Protein AF-A0A0G3CDD4-F1 (afdb_monomer)

pLDDT: mean 71.94, std 22.4, range [26.08, 93.12]

Radius of gyration: 14.82 Å; Cα contacts (8 Å, |Δi|>4): 91; chains: 1; bounding box: 33×26×44 Å

Foldseek 3Di:
DPAAAEAEAEFALPPPDPNGHDCRQVVRVVVQVQCCDCVHNNHPYYYYHYNDDPVVSVVVVVVVVVVRPPDDDDDDDDDPPNVPPPPPDD

Nearest PDB structures (foldseek):
  8a53-assembly2_B  TM=8.004E-01  e=4.607E-02  Arabidopsis thaliana
  7qp1-assembly1_A  TM=7.953E-01  e=4.607E-02  Nakaseomyces glabratus

Solvent-accessible surface area (backbone atoms only — not comparable to full-atom values): 5783 Å² total; per-residue (Å²): 131,86,76,88,40,75,46,78,44,73,15,58,25,42,84,97,43,101,73,53,46,93,47,37,49,60,52,34,56,56,47,46,55,50,39,50,31,68,93,76,63,44,30,78,42,70,50,78,36,65,68,57,52,74,64,56,46,48,52,53,49,52,52,53,53,61,73,67,62,82,86,72,92,79,87,72,94,72,90,77,79,76,75,77,73,75,83,74,77,130

Structure (mmCIF, N/CA/C/O backbone):
data_AF-A0A0G3CDD4-F1
#
_entry.id   AF-A0A0G3CDD4-F1
#
loop_
_atom_site.group_PDB
_atom_site.id
_atom_site.type_symbol
_atom_site.label_atom_id
_atom_site.label_alt_id
_atom_site.label_comp_id
_atom_site.label_asym_id
_atom_site.label_entity_id
_atom_site.label_seq_id
_atom_site.pdbx_PDB_ins_code
_atom_site.Cartn_x
_atom_site.Cartn_y
_atom_site.Cartn_z
_atom_site.occupancy
_atom_site.B_iso_or_equiv
_atom_site.auth_seq_id
_atom_site.auth_comp_id
_atom_site.auth_asym_id
_atom_site.auth_atom_id
_atom_site.pdbx_PDB_model_num
ATOM 1 N N . MET A 1 1 ? -14.351 0.325 23.521 1.00 40.88 1 MET A N 1
ATOM 2 C CA . MET A 1 1 ? -14.295 0.921 22.171 1.00 40.88 1 MET A CA 1
ATOM 3 C C . MET A 1 1 ? -13.241 0.166 21.391 1.00 40.88 1 MET A C 1
ATOM 5 O O . MET A 1 1 ? -12.116 0.078 21.861 1.00 40.88 1 MET A O 1
ATOM 9 N N . THR A 1 2 ? -13.609 -0.465 20.282 1.00 58.59 2 THR A N 1
ATOM 10 C CA . THR A 1 2 ? -12.655 -1.105 19.370 1.00 58.59 2 THR A CA 1
ATOM 11 C C . THR A 1 2 ? -11.808 -0.001 18.738 1.00 58.59 2 THR A C 1
ATOM 13 O O . THR A 1 2 ? -12.367 0.944 18.189 1.00 58.59 2 THR A O 1
ATOM 16 N N . GLY A 1 3 ? -10.484 -0.062 18.899 1.00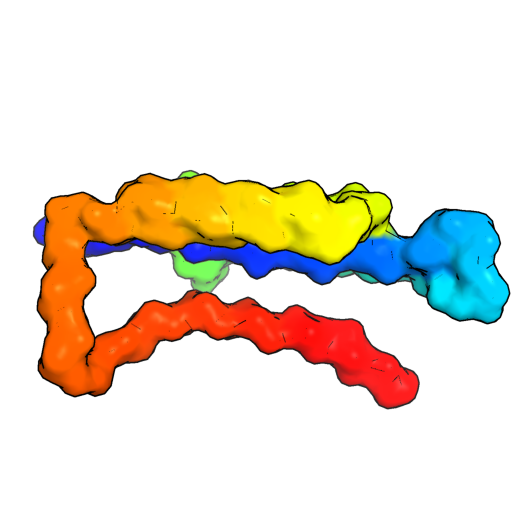 70.69 3 GLY A N 1
ATOM 17 C CA . GLY A 1 3 ? -9.572 0.937 18.336 1.00 70.69 3 GLY A CA 1
ATOM 18 C C . GLY A 1 3 ? -9.688 1.021 16.812 1.00 70.69 3 GLY A C 1
ATOM 19 O O . GLY A 1 3 ? -10.009 0.025 16.161 1.00 70.69 3 GLY A O 1
ATOM 20 N N . LYS A 1 4 ? -9.425 2.211 16.259 1.00 81.88 4 LYS A N 1
ATOM 21 C CA . LYS A 1 4 ? -9.440 2.470 14.813 1.00 81.88 4 LYS A CA 1
ATOM 22 C C . LYS A 1 4 ? -8.383 1.610 14.111 1.00 81.88 4 LYS A C 1
ATOM 24 O O . LYS A 1 4 ? -7.210 1.649 14.483 1.00 81.88 4 LYS A O 1
ATOM 29 N N . ARG A 1 5 ? -8.783 0.854 13.088 1.00 83.88 5 ARG A N 1
ATOM 30 C CA . ARG A 1 5 ? -7.898 0.015 12.269 1.00 83.88 5 ARG A CA 1
ATOM 31 C C . ARG A 1 5 ? -7.432 0.798 11.051 1.00 83.88 5 ARG A C 1
ATOM 33 O O . ARG A 1 5 ? -8.233 1.110 10.174 1.00 83.88 5 ARG A O 1
ATOM 40 N N . VAL A 1 6 ? -6.137 1.090 10.992 1.00 87.12 6 VAL A N 1
ATOM 41 C CA . VAL A 1 6 ? -5.516 1.809 9.872 1.00 87.12 6 VAL A CA 1
ATOM 42 C C . VAL A 1 6 ? -4.541 0.888 9.143 1.00 87.12 6 VAL A C 1
ATOM 44 O O . VAL A 1 6 ? -3.725 0.225 9.783 1.00 87.12 6 VAL A O 1
ATOM 47 N N . GLY A 1 7 ? -4.651 0.820 7.818 1.00 85.38 7 GLY A N 1
ATOM 48 C CA . GLY A 1 7 ? -3.793 0.034 6.935 1.00 85.38 7 GLY A CA 1
ATOM 49 C C . GLY A 1 7 ? -2.870 0.922 6.105 1.00 85.38 7 GLY A C 1
ATOM 50 O O . GLY A 1 7 ? -3.171 2.090 5.857 1.00 85.38 7 GLY A O 1
ATOM 51 N N . PHE A 1 8 ? -1.749 0.362 5.657 1.00 86.56 8 PHE A N 1
ATOM 52 C CA . PHE A 1 8 ? -0.835 1.030 4.734 1.00 86.56 8 PHE A CA 1
ATOM 53 C C . PHE A 1 8 ? -0.353 0.051 3.666 1.00 86.56 8 PHE A C 1
ATOM 55 O O . PHE A 1 8 ? 0.099 -1.045 3.999 1.00 86.56 8 PHE A O 1
ATOM 62 N N . VAL A 1 9 ? -0.438 0.439 2.396 1.00 88.12 9 VAL A N 1
ATOM 63 C CA . VAL A 1 9 ? -0.033 -0.389 1.249 1.00 88.12 9 VAL A CA 1
ATOM 64 C C . VAL A 1 9 ? 0.960 0.360 0.362 1.00 88.12 9 VAL A C 1
ATOM 66 O O . VAL A 1 9 ? 0.824 1.557 0.126 1.00 88.12 9 VAL A O 1
ATOM 69 N N . ILE A 1 10 ? 1.988 -0.341 -0.124 1.00 85.62 10 ILE A N 1
ATOM 70 C CA . ILE A 1 10 ? 3.077 0.255 -0.913 1.00 85.62 10 ILE A CA 1
ATOM 71 C C . ILE A 1 10 ? 3.252 -0.521 -2.210 1.00 85.62 10 ILE A C 1
ATOM 73 O O . ILE A 1 10 ? 3.338 -1.749 -2.194 1.00 85.62 10 ILE A O 1
ATOM 77 N N . GLY A 1 11 ? 3.341 0.205 -3.320 1.00 87.81 11 GLY A N 1
ATOM 78 C CA . GLY A 1 11 ? 3.458 -0.353 -4.660 1.00 87.81 11 GLY A CA 1
ATOM 79 C C . GLY A 1 11 ? 4.374 0.530 -5.475 1.00 87.81 11 GLY A C 1
ATOM 80 O O . GLY A 1 11 ? 4.132 1.720 -5.617 1.00 87.81 11 GLY A O 1
ATOM 81 N N . ASN A 1 12 ? 5.454 -0.040 -5.988 1.00 85.31 12 ASN A N 1
ATOM 82 C CA . ASN A 1 12 ? 6.406 0.710 -6.788 1.00 85.31 12 ASN A CA 1
ATOM 83 C C . ASN A 1 12 ? 6.657 -0.068 -8.074 1.00 85.31 12 ASN A C 1
ATOM 85 O O . ASN A 1 12 ? 7.207 -1.169 -8.048 1.00 85.31 12 ASN A O 1
ATOM 89 N N . ASN A 1 13 ? 6.193 0.489 -9.183 1.00 87.81 13 ASN A N 1
ATOM 90 C CA . ASN A 1 13 ? 6.487 0.019 -10.520 1.00 87.81 13 ASN A CA 1
ATOM 91 C C . ASN A 1 13 ? 7.899 0.420 -10.960 1.00 87.81 13 ASN A C 1
ATOM 93 O O . ASN A 1 13 ? 8.394 -0.139 -11.926 1.00 87.81 13 ASN A O 1
ATOM 97 N N . TYR A 1 14 ? 8.586 1.312 -10.248 1.00 83.00 14 TYR A N 1
ATOM 98 C CA . TYR A 1 14 ? 9.907 1.829 -10.606 1.00 83.00 14 TYR A CA 1
ATOM 99 C C . TYR A 1 14 ? 9.934 2.385 -12.040 1.00 83.00 14 TYR A C 1
ATOM 101 O O . TYR A 1 14 ? 10.720 1.904 -12.864 1.00 83.00 14 TYR A O 1
ATOM 109 N N . PRO A 1 15 ? 9.084 3.377 -12.361 1.00 79.81 15 PRO A N 1
ATOM 110 C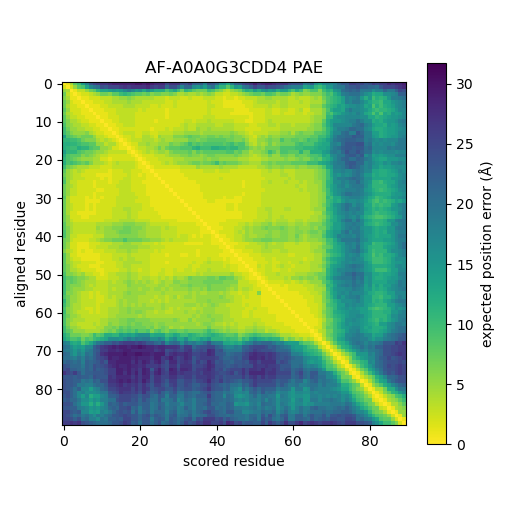 CA . PRO A 1 15 ? 9.007 3.926 -13.709 1.00 79.81 15 PRO A CA 1
ATOM 111 C C . PRO A 1 15 ? 10.376 4.449 -14.154 1.00 79.81 15 PRO A C 1
ATOM 113 O O . PRO A 1 15 ? 11.076 5.116 -13.387 1.00 79.81 15 PRO A O 1
ATOM 116 N N . ASN A 1 16 ? 10.759 4.167 -15.403 1.00 84.25 16 ASN A N 1
ATOM 117 C CA . ASN A 1 16 ? 12.061 4.540 -15.979 1.00 84.25 16 ASN A CA 1
ATOM 118 C C . ASN A 1 16 ? 13.273 3.818 -15.359 1.00 84.25 16 ASN A C 1
ATOM 120 O O . ASN A 1 16 ? 14.418 4.228 -15.563 1.00 84.25 16 ASN A O 1
ATOM 124 N N . SER A 1 17 ? 13.046 2.738 -14.610 1.00 85.06 17 SER A N 1
ATOM 125 C CA . SER A 1 17 ? 14.103 1.843 -14.145 1.00 85.06 17 SER A CA 1
ATOM 126 C C . SER A 1 17 ? 14.331 0.711 -15.140 1.00 85.06 17 SER A C 1
ATOM 128 O O . SER A 1 17 ? 13.412 0.221 -15.788 1.00 85.06 17 SER A O 1
ATOM 130 N N . ASN A 1 18 ? 15.551 0.177 -15.182 1.00 85.38 18 ASN A N 1
ATOM 131 C CA . ASN A 1 18 ? 15.821 -1.085 -15.879 1.00 85.38 18 ASN A CA 1
ATOM 132 C C . ASN A 1 18 ? 15.166 -2.307 -15.199 1.00 85.38 18 ASN A C 1
ATOM 134 O O . ASN A 1 18 ? 15.289 -3.425 -15.698 1.00 85.38 18 ASN A O 1
ATOM 138 N N . LYS A 1 19 ? 14.498 -2.099 -14.058 1.00 86.62 19 LYS A N 1
ATOM 139 C CA . LYS A 1 19 ? 13.742 -3.099 -13.293 1.00 86.62 19 LYS A CA 1
ATOM 140 C C . LYS A 1 19 ? 12.271 -2.708 -13.124 1.00 86.62 19 LYS A C 1
ATOM 142 O O . LYS A 1 19 ? 11.685 -2.996 -12.084 1.00 86.62 19 LYS A O 1
ATOM 147 N N . GLU A 1 20 ? 11.703 -2.018 -14.108 1.00 85.88 20 GLU A N 1
ATOM 148 C CA . GLU A 1 20 ? 10.303 -1.599 -14.068 1.00 85.88 20 GLU A CA 1
ATOM 149 C C . GLU A 1 20 ? 9.362 -2.808 -13.889 1.00 85.88 20 GLU A C 1
ATOM 151 O O . GLU A 1 20 ? 9.438 -3.805 -14.615 1.00 85.88 20 GLU A O 1
ATOM 156 N N . LEU A 1 21 ? 8.482 -2.727 -12.894 1.00 83.75 21 LEU A N 1
ATOM 157 C CA . LEU A 1 21 ? 7.422 -3.691 -12.623 1.00 83.75 21 LEU A CA 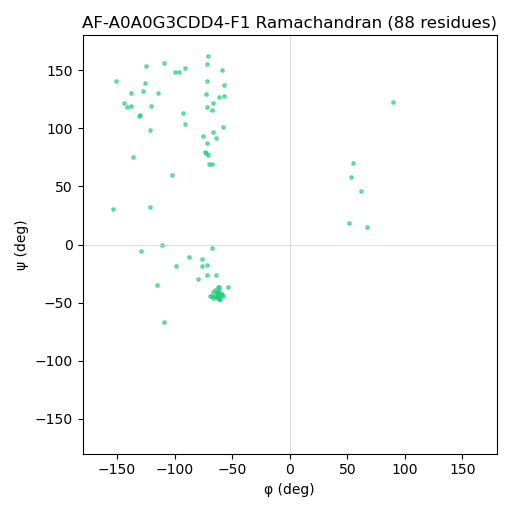1
ATOM 158 C C . LEU A 1 21 ? 6.118 -3.197 -13.256 1.00 83.75 21 LEU A C 1
ATOM 160 O O . LEU A 1 21 ? 5.870 -2.002 -13.357 1.00 83.75 21 LEU A O 1
ATOM 164 N N . ARG A 1 22 ? 5.261 -4.129 -13.682 1.00 85.81 22 ARG A N 1
ATOM 165 C CA . ARG A 1 22 ? 4.031 -3.797 -14.430 1.00 85.81 22 ARG A CA 1
ATOM 166 C C . ARG A 1 22 ? 2.763 -3.759 -13.582 1.00 85.81 22 ARG A C 1
ATOM 168 O O . ARG A 1 22 ? 1.760 -3.210 -14.023 1.00 85.81 22 ARG A O 1
ATOM 175 N N . PHE A 1 23 ? 2.788 -4.373 -12.400 1.00 87.50 23 PHE A N 1
ATOM 176 C CA . PHE A 1 23 ? 1.568 -4.694 -11.653 1.00 87.50 23 PHE A CA 1
ATOM 177 C C . PHE A 1 23 ? 1.586 -4.240 -10.194 1.00 87.50 23 PHE A C 1
ATOM 179 O O . PHE A 1 23 ? 0.550 -4.319 -9.550 1.00 87.50 23 PHE A O 1
ATOM 186 N N . ALA A 1 24 ? 2.700 -3.715 -9.671 1.00 85.44 24 ALA A N 1
ATOM 187 C CA . ALA A 1 24 ? 2.795 -3.368 -8.251 1.00 85.44 24 ALA A CA 1
ATOM 188 C C . ALA A 1 24 ? 1.779 -2.282 -7.856 1.00 85.44 24 ALA A C 1
ATOM 190 O O . ALA A 1 24 ? 1.190 -2.345 -6.781 1.00 85.44 24 ALA A O 1
ATOM 191 N N . VAL A 1 25 ? 1.524 -1.322 -8.747 1.00 86.56 25 VAL A N 1
ATOM 192 C CA . VAL A 1 25 ? 0.493 -0.292 -8.539 1.00 86.56 25 VAL A CA 1
ATOM 193 C C . VAL A 1 25 ? -0.919 -0.876 -8.590 1.00 86.56 25 VAL A C 1
ATOM 195 O O . VAL A 1 25 ? -1.735 -0.580 -7.723 1.00 86.56 25 VAL A O 1
ATOM 198 N N . ALA A 1 26 ? -1.205 -1.741 -9.566 1.00 88.50 26 ALA A N 1
ATOM 199 C CA . ALA A 1 26 ? -2.513 -2.385 -9.682 1.00 88.50 26 ALA A CA 1
ATOM 200 C C . ALA A 1 26 ? -2.812 -3.286 -8.469 1.00 88.50 26 ALA A C 1
ATOM 202 O O . ALA A 1 26 ? -3.912 -3.235 -7.921 1.00 88.50 26 ALA A O 1
ATOM 203 N N . ASP A 1 27 ? -1.812 -4.042 -8.010 1.00 88.56 27 ASP A N 1
ATOM 204 C CA . ASP A 1 27 ? -1.901 -4.902 -6.830 1.00 88.56 27 ASP A CA 1
ATOM 205 C C . ASP A 1 27 ? -2.194 -4.084 -5.564 1.00 88.56 27 ASP A C 1
ATOM 207 O O . ASP A 1 27 ? -3.005 -4.497 -4.737 1.00 88.56 27 ASP A O 1
ATOM 211 N N . VAL A 1 28 ? -1.588 -2.900 -5.421 1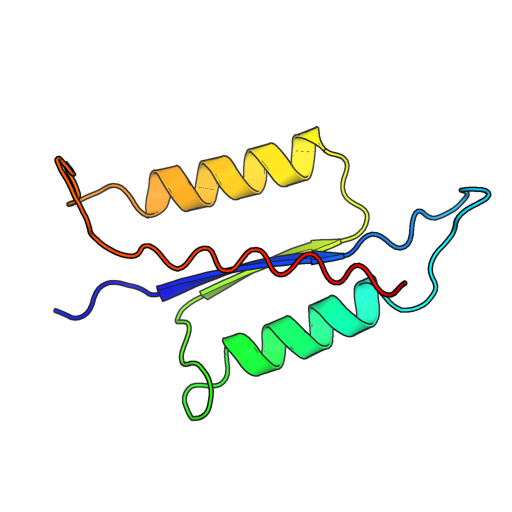.00 89.69 28 VAL A N 1
ATOM 212 C CA . VAL A 1 28 ? -1.862 -1.994 -4.295 1.00 89.69 28 VAL A CA 1
ATOM 213 C C . VAL A 1 28 ? -3.284 -1.469 -4.304 1.00 89.69 28 VAL A C 1
ATOM 215 O O . VAL A 1 28 ? -3.927 -1.466 -3.254 1.00 89.69 28 VAL A O 1
ATOM 218 N N . LEU A 1 29 ? -3.786 -1.046 -5.463 1.00 91.12 29 LEU A N 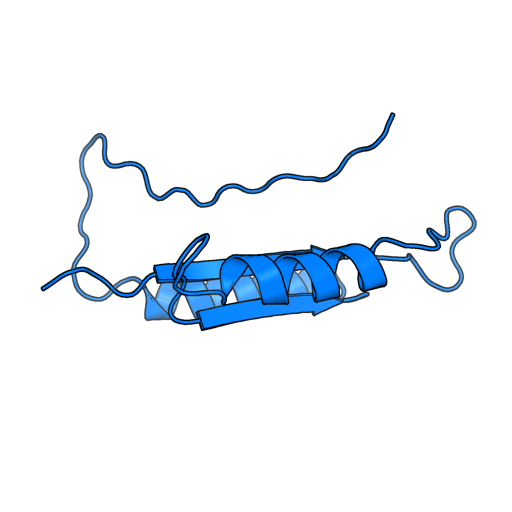1
ATOM 219 C CA . LEU A 1 29 ? -5.152 -0.542 -5.577 1.00 91.12 29 LEU A CA 1
ATOM 220 C C . LEU A 1 29 ? -6.166 -1.641 -5.237 1.00 91.12 29 LEU A C 1
ATOM 222 O O . LEU A 1 29 ? -7.053 -1.421 -4.415 1.00 91.12 29 LEU A O 1
ATOM 226 N N . ALA A 1 30 ? -5.970 -2.851 -5.769 1.00 91.94 30 ALA A N 1
ATOM 227 C CA . ALA A 1 30 ? -6.810 -3.999 -5.439 1.00 91.94 30 ALA A CA 1
ATOM 228 C C . ALA A 1 30 ? -6.723 -4.369 -3.947 1.00 91.94 30 ALA A C 1
ATOM 230 O O . ALA A 1 30 ? -7.737 -4.634 -3.302 1.00 91.94 30 ALA A O 1
ATOM 231 N N . MET A 1 31 ? -5.522 -4.350 -3.361 1.00 89.38 31 MET A N 1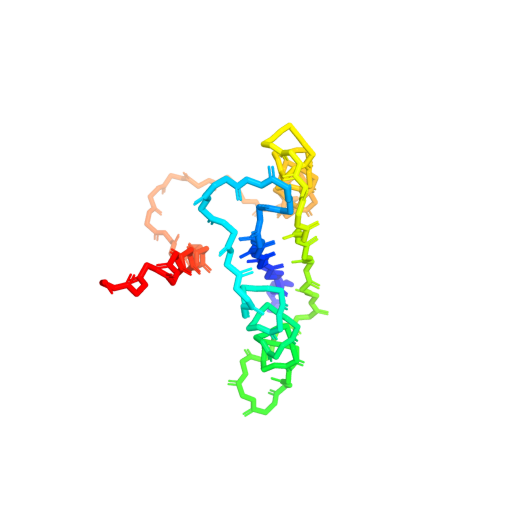
ATOM 232 C CA . MET A 1 31 ? -5.340 -4.648 -1.940 1.00 89.38 31 MET A CA 1
ATOM 233 C C . MET A 1 31 ? -6.017 -3.604 -1.049 1.00 89.38 31 MET A C 1
ATOM 235 O O . MET A 1 31 ? -6.632 -3.962 -0.047 1.00 89.38 31 MET A O 1
ATOM 239 N N . LYS A 1 32 ? -5.950 -2.321 -1.417 1.00 91.25 32 LYS A N 1
ATOM 240 C CA . LYS A 1 32 ? -6.636 -1.247 -0.694 1.00 91.25 32 LYS A CA 1
ATOM 241 C C . LYS A 1 32 ? -8.144 -1.494 -0.629 1.00 91.25 32 LYS A C 1
ATOM 243 O O . LYS A 1 32 ? -8.724 -1.365 0.448 1.00 91.25 32 LYS A O 1
ATOM 248 N N . GLU A 1 33 ? -8.762 -1.901 -1.736 1.00 93.12 33 GLU A N 1
ATOM 249 C CA . GLU A 1 33 ? -10.190 -2.244 -1.773 1.00 93.12 33 GLU A CA 1
ATOM 250 C C . GLU A 1 33 ? -10.528 -3.422 -0.850 1.00 93.12 33 GLU A C 1
ATOM 252 O O . GLU A 1 33 ? -11.494 -3.356 -0.089 1.00 93.12 33 GLU A O 1
ATOM 257 N N . VAL A 1 34 ? -9.707 -4.478 -0.864 1.00 91.56 34 VAL A N 1
ATOM 258 C CA . VAL A 1 34 ? -9.885 -5.649 0.011 1.00 91.56 34 VAL A CA 1
ATOM 259 C C . VAL A 1 34 ? -9.763 -5.267 1.487 1.00 91.56 34 VAL A C 1
ATOM 261 O O . VAL A 1 34 ? -10.580 -5.695 2.303 1.00 91.56 34 VAL A O 1
ATOM 264 N N . LEU A 1 35 ? -8.776 -4.440 1.839 1.00 87.12 35 LEU A N 1
ATOM 265 C CA . LEU A 1 35 ? -8.544 -4.013 3.219 1.00 87.12 35 LEU A CA 1
ATOM 266 C C . LEU A 1 35 ? -9.684 -3.126 3.748 1.00 87.12 35 LEU A C 1
ATOM 268 O O . LEU A 1 35 ? -10.126 -3.310 4.884 1.00 87.12 35 LEU A O 1
ATOM 272 N N . LEU A 1 36 ? -10.196 -2.207 2.924 1.00 90.81 36 LEU A N 1
ATOM 273 C CA . LEU A 1 36 ? -11.327 -1.337 3.272 1.00 90.81 36 LEU A CA 1
ATOM 274 C C . LEU A 1 36 ? -12.669 -2.077 3.331 1.00 90.81 36 LEU A C 1
ATOM 276 O O . LEU A 1 36 ? -13.633 -1.573 3.912 1.00 90.81 36 LEU A O 1
ATOM 280 N N . ASN A 1 37 ? -12.761 -3.268 2.740 1.00 92.12 37 ASN A N 1
ATOM 281 C CA . ASN A 1 37 ? -13.987 -4.045 2.765 1.00 92.12 37 ASN A CA 1
ATOM 282 C C . ASN A 1 37 ? -14.296 -4.528 4.194 1.00 92.12 37 ASN A C 1
ATOM 284 O O . ASN A 1 37 ? -13.562 -5.337 4.770 1.00 92.12 37 ASN A O 1
ATOM 288 N N . LYS A 1 38 ? -15.416 -4.046 4.747 1.00 89.88 38 LYS A N 1
ATOM 289 C CA . LYS A 1 38 ? -15.884 -4.346 6.110 1.00 89.88 38 LYS A CA 1
ATOM 290 C C . LYS A 1 38 ? -16.245 -5.806 6.345 1.00 89.88 38 LYS A C 1
ATOM 292 O O . LYS A 1 38 ? -16.114 -6.270 7.474 1.00 89.88 38 LYS A O 1
ATOM 297 N N . ASP A 1 39 ? -16.627 -6.516 5.294 1.00 92.69 39 ASP A N 1
ATOM 298 C CA . ASP A 1 39 ? -17.006 -7.924 5.358 1.00 92.69 39 ASP A CA 1
ATOM 299 C C . ASP A 1 39 ? -15.795 -8.863 5.205 1.00 92.69 39 ASP A C 1
ATOM 301 O O . ASP A 1 39 ? -15.914 -10.059 5.462 1.00 92.69 39 ASP A O 1
ATOM 305 N N . ILE A 1 40 ? -14.623 -8.336 4.813 1.00 88.81 40 ILE A N 1
ATOM 306 C CA . ILE A 1 40 ? -13.385 -9.113 4.632 1.00 88.81 40 ILE A CA 1
ATOM 307 C C . ILE A 1 40 ? -12.360 -8.788 5.725 1.00 88.81 40 ILE A C 1
ATOM 309 O O . ILE A 1 40 ? -12.023 -9.648 6.538 1.00 88.81 40 ILE A O 1
ATOM 313 N N . CYS A 1 41 ? -11.842 -7.556 5.746 1.00 85.50 41 CYS A N 1
ATOM 314 C CA . CYS A 1 41 ? -10.774 -7.137 6.664 1.00 85.50 41 CYS A CA 1
ATOM 315 C C . CYS A 1 41 ? -11.236 -6.062 7.660 1.00 85.50 41 CYS A C 1
ATOM 317 O O . CYS A 1 41 ? -10.801 -6.057 8.816 1.00 85.50 41 CYS A O 1
ATOM 319 N N . GLY A 1 42 ? -12.120 -5.163 7.221 1.00 86.69 42 GLY A N 1
ATOM 320 C CA . GLY A 1 42 ? -12.717 -4.115 8.044 1.00 86.69 42 GLY A CA 1
ATOM 321 C C . GLY A 1 42 ? -11.720 -3.123 8.615 1.00 86.69 42 GLY A C 1
ATOM 322 O O . GLY A 1 42 ? -11.790 -2.806 9.803 1.00 86.69 42 GLY A O 1
ATOM 323 N N . PHE A 1 43 ? -10.794 -2.640 7.785 1.00 86.69 43 PHE A N 1
ATOM 324 C CA . PHE A 1 43 ? -10.036 -1.435 8.110 1.00 86.69 43 PHE A CA 1
ATOM 325 C C . PHE A 1 43 ? -10.934 -0.202 7.987 1.00 86.69 43 PHE A C 1
ATOM 327 O O . PHE A 1 43 ? -11.753 -0.100 7.074 1.00 86.69 43 PHE A O 1
ATOM 334 N N . ASP A 1 44 ? -10.768 0.742 8.909 1.00 87.00 44 ASP A N 1
ATOM 335 C CA . ASP A 1 44 ? -11.490 2.015 8.894 1.00 87.00 44 ASP A CA 1
ATOM 336 C C . ASP A 1 44 ? -10.866 2.999 7.896 1.00 87.00 44 ASP A C 1
ATOM 338 O O . ASP A 1 44 ? -11.549 3.862 7.349 1.00 87.00 44 ASP A O 1
ATOM 342 N N . GLU A 1 45 ? -9.557 2.878 7.675 1.00 89.06 45 GLU A N 1
ATOM 343 C CA . GLU A 1 45 ? -8.776 3.726 6.780 1.00 89.06 45 GLU A CA 1
ATOM 344 C C . GLU A 1 45 ? -7.600 2.927 6.218 1.00 89.06 45 GLU A C 1
ATOM 346 O O . GLU A 1 45 ? -6.975 2.143 6.932 1.00 89.06 45 GLU A O 1
ATOM 351 N N . VAL A 1 46 ? -7.290 3.122 4.939 1.00 87.75 46 VAL A N 1
ATOM 352 C CA . VAL A 1 46 ? -6.131 2.513 4.284 1.00 87.75 46 VAL A CA 1
ATOM 353 C C . VAL A 1 46 ? -5.483 3.570 3.407 1.00 87.75 46 VAL A C 1
ATOM 355 O O . VAL A 1 46 ? -6.116 4.089 2.488 1.00 87.75 46 VAL A O 1
ATOM 358 N N . GLU A 1 47 ? -4.230 3.870 3.715 1.00 89.12 47 GLU A N 1
ATOM 359 C CA . GLU A 1 47 ? -3.389 4.818 2.991 1.00 89.12 47 GLU A CA 1
ATOM 360 C C . GLU A 1 47 ? -2.448 4.065 2.041 1.00 89.12 47 GLU A C 1
ATOM 362 O O . GLU A 1 47 ? -2.002 2.951 2.332 1.00 89.12 47 GLU A O 1
ATOM 367 N N . GLU A 1 48 ? -2.117 4.677 0.910 1.00 87.94 48 GLU A N 1
ATOM 368 C CA . GLU A 1 48 ? -1.257 4.088 -0.110 1.00 87.94 48 GLU A CA 1
ATOM 369 C C . GLU A 1 48 ? -0.043 4.952 -0.464 1.00 87.94 48 GLU A C 1
ATOM 371 O O . GLU A 1 48 ? -0.020 6.188 -0.368 1.00 87.94 48 GLU A O 1
ATOM 3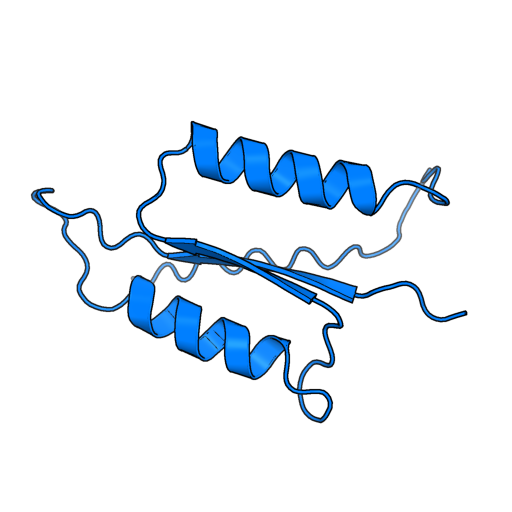76 N N . SER A 1 49 ? 0.996 4.265 -0.921 1.00 86.75 49 SER A N 1
ATOM 377 C CA . SER A 1 49 ? 2.212 4.860 -1.452 1.00 86.75 49 SER A CA 1
ATOM 378 C C . SER A 1 49 ? 2.544 4.201 -2.784 1.00 86.75 49 SER A C 1
ATOM 380 O O . SER A 1 49 ? 2.849 3.009 -2.837 1.00 86.75 49 SER A O 1
ATOM 382 N N . ILE A 1 50 ? 2.406 4.973 -3.862 1.00 87.62 50 ILE A N 1
ATOM 383 C CA . ILE A 1 50 ? 2.509 4.509 -5.248 1.00 87.62 50 ILE A CA 1
ATOM 384 C C . ILE A 1 50 ? 3.639 5.268 -5.925 1.00 87.62 50 ILE A C 1
ATOM 386 O O . ILE A 1 50 ? 3.571 6.489 -6.000 1.00 87.62 50 ILE A O 1
ATOM 390 N N . ASP A 1 51 ? 4.665 4.550 -6.386 1.00 84.19 51 ASP A N 1
ATOM 391 C CA . ASP A 1 51 ? 5.850 5.115 -7.062 1.00 84.19 51 ASP A CA 1
ATOM 392 C C . ASP A 1 51 ? 6.537 6.270 -6.301 1.00 84.19 51 ASP A C 1
ATOM 394 O O . ASP A 1 51 ? 7.342 7.019 -6.850 1.00 84.19 51 ASP A O 1
ATOM 398 N N . ASP A 1 52 ? 6.249 6.379 -5.006 1.00 83.06 52 ASP A N 1
ATOM 399 C CA . ASP A 1 52 ? 6.804 7.377 -4.108 1.00 83.06 52 ASP A CA 1
ATOM 400 C C . ASP A 1 52 ? 8.280 7.083 -3.813 1.00 83.06 52 ASP A C 1
ATOM 402 O O . ASP A 1 52 ? 8.749 5.933 -3.829 1.00 83.06 52 ASP A O 1
ATOM 406 N N . THR A 1 53 ? 9.019 8.131 -3.451 1.00 81.06 53 THR A N 1
ATOM 407 C CA . THR A 1 53 ? 10.366 7.949 -2.916 1.00 81.06 53 THR A CA 1
ATOM 408 C C . THR A 1 53 ? 10.315 7.345 -1.513 1.00 81.06 53 THR A C 1
ATOM 410 O O . THR A 1 53 ? 9.312 7.417 -0.799 1.00 81.06 53 THR A O 1
ATOM 413 N N . PHE A 1 54 ? 11.444 6.790 -1.063 1.00 76.38 54 PHE A N 1
ATOM 414 C CA . PHE A 1 54 ? 11.579 6.307 0.314 1.00 76.38 54 PHE A CA 1
ATOM 415 C C . PHE A 1 54 ? 11.224 7.385 1.354 1.00 76.38 54 PHE A C 1
ATOM 417 O O . PHE A 1 54 ? 10.639 7.073 2.390 1.00 76.38 54 PHE A O 1
ATOM 424 N N . VAL A 1 55 ? 11.570 8.649 1.082 1.00 80.31 55 VAL A N 1
ATOM 425 C CA . VAL A 1 55 ? 11.308 9.768 1.996 1.00 80.31 55 VAL A CA 1
ATOM 426 C C . VAL A 1 55 ? 9.809 10.030 2.102 1.00 80.31 55 VAL A C 1
ATOM 428 O O . VAL A 1 55 ? 9.296 10.149 3.214 1.00 80.31 55 VAL A O 1
AT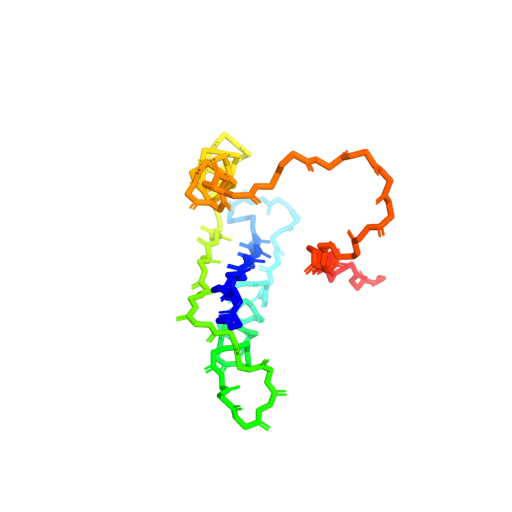OM 431 N N . ASP A 1 56 ? 9.097 10.038 0.978 1.00 81.25 56 ASP A N 1
ATOM 432 C CA . ASP A 1 56 ? 7.654 10.292 0.948 1.00 81.25 56 ASP A CA 1
ATOM 433 C C . ASP A 1 56 ? 6.877 9.168 1.642 1.00 81.25 56 ASP A C 1
ATOM 435 O O . ASP A 1 56 ? 6.037 9.425 2.510 1.00 81.25 56 ASP A O 1
ATOM 439 N N . ALA A 1 57 ? 7.224 7.911 1.343 1.00 78.31 57 ALA A N 1
ATOM 440 C CA . ALA A 1 57 ? 6.642 6.746 2.005 1.00 78.31 57 ALA A CA 1
ATOM 441 C C . ALA A 1 57 ? 6.888 6.783 3.523 1.00 78.31 57 ALA A C 1
ATOM 443 O O . ALA A 1 57 ? 5.976 6.540 4.316 1.00 78.31 57 ALA A O 1
ATOM 444 N N . ARG A 1 58 ? 8.103 7.155 3.947 1.00 79.06 58 ARG A N 1
ATOM 445 C CA . ARG A 1 58 ? 8.450 7.303 5.364 1.00 79.06 58 ARG A CA 1
ATOM 446 C C . ARG A 1 58 ? 7.624 8.397 6.044 1.00 79.06 58 ARG A C 1
ATOM 448 O O . ARG A 1 58 ? 7.113 8.158 7.135 1.00 79.06 58 ARG A O 1
ATOM 455 N N . ILE A 1 59 ? 7.462 9.564 5.418 1.00 83.31 59 ILE A N 1
ATOM 456 C CA . ILE A 1 59 ? 6.650 10.666 5.965 1.00 83.31 59 ILE A CA 1
ATOM 457 C C . ILE A 1 59 ? 5.194 10.219 6.157 1.00 83.31 59 ILE A C 1
ATOM 459 O O . ILE A 1 59 ? 4.598 10.498 7.202 1.00 83.31 59 ILE A O 1
ATOM 463 N N . LYS A 1 60 ? 4.629 9.484 5.189 1.00 83.00 60 LYS A N 1
ATOM 464 C CA . LYS A 1 60 ? 3.273 8.922 5.290 1.00 83.00 60 LYS A CA 1
ATOM 465 C C . LYS A 1 60 ? 3.150 7.934 6.455 1.00 83.00 60 LYS A C 1
ATOM 467 O O . LYS A 1 60 ? 2.238 8.073 7.269 1.00 83.00 60 LYS A O 1
ATOM 472 N N . ILE A 1 61 ? 4.098 7.005 6.598 1.00 82.00 61 ILE A N 1
ATOM 473 C CA . ILE A 1 61 ? 4.127 6.048 7.719 1.00 82.00 61 ILE A CA 1
ATOM 474 C C . ILE A 1 61 ? 4.227 6.779 9.064 1.00 82.00 61 ILE A C 1
ATOM 476 O O . ILE A 1 61 ? 3.465 6.488 9.984 1.00 82.00 61 ILE A O 1
ATOM 480 N N . GLU A 1 62 ? 5.126 7.757 9.189 1.00 82.44 62 GLU A N 1
ATOM 481 C CA . GLU A 1 62 ? 5.285 8.532 10.425 1.00 82.44 62 GLU A CA 1
ATOM 482 C C . GLU A 1 62 ? 4.005 9.298 10.794 1.00 82.44 62 GLU A C 1
ATOM 484 O O . GLU A 1 62 ? 3.662 9.384 11.974 1.00 82.44 62 GLU A O 1
ATOM 489 N N . LYS A 1 63 ? 3.266 9.823 9.807 1.00 84.00 63 LYS A N 1
ATOM 490 C CA . LYS A 1 63 ? 1.967 10.476 10.025 1.00 84.00 63 LYS A CA 1
ATOM 491 C C . LYS A 1 63 ? 0.926 9.494 10.570 1.00 84.00 63 LYS A C 1
ATOM 493 O O . LYS A 1 63 ? 0.240 9.823 11.536 1.00 84.00 63 LYS A O 1
ATOM 498 N N . ILE A 1 64 ? 0.842 8.292 9.997 1.00 80.69 64 ILE A N 1
ATOM 499 C CA . ILE A 1 64 ? -0.072 7.236 10.459 1.00 80.69 64 ILE A CA 1
ATOM 500 C C . ILE A 1 64 ? 0.266 6.835 11.899 1.00 80.69 64 ILE A C 1
ATOM 502 O O . ILE A 1 64 ? -0.618 6.803 12.753 1.00 80.69 64 ILE A O 1
ATOM 506 N N . LEU A 1 65 ? 1.549 6.609 12.194 1.00 76.56 65 LEU A N 1
ATOM 507 C CA . LEU A 1 65 ? 2.010 6.234 13.532 1.00 76.56 65 LEU A CA 1
ATOM 508 C C . LEU A 1 65 ? 1.749 7.331 14.571 1.00 76.56 65 LEU A C 1
ATOM 510 O O . LEU A 1 65 ? 1.318 7.020 15.677 1.00 76.56 65 LEU A O 1
ATOM 514 N N . LYS A 1 66 ? 1.958 8.610 14.231 1.00 77.44 66 LYS A N 1
ATOM 515 C CA . LYS A 1 66 ? 1.632 9.738 15.123 1.00 77.44 66 LYS A CA 1
ATOM 516 C C . LYS A 1 66 ? 0.137 9.812 15.427 1.00 77.44 66 LYS A C 1
ATOM 518 O O . LYS A 1 66 ? -0.232 10.031 16.575 1.00 77.44 66 LYS A O 1
ATOM 523 N N . ASN A 1 67 ? -0.709 9.592 14.423 1.00 68.19 67 ASN A N 1
ATOM 524 C CA . ASN A 1 67 ? -2.162 9.619 14.590 1.00 68.19 67 ASN A CA 1
ATOM 525 C C . ASN A 1 67 ? -2.700 8.401 15.359 1.00 68.19 67 ASN A C 1
ATOM 527 O O . ASN A 1 67 ? -3.748 8.497 15.990 1.00 68.19 67 ASN A O 1
ATOM 531 N N . ALA A 1 68 ? -1.992 7.270 15.322 1.00 64.19 68 ALA A N 1
ATOM 532 C CA . ALA A 1 68 ? -2.359 6.062 16.058 1.00 64.19 68 ALA A CA 1
ATOM 533 C C . ALA A 1 68 ? -2.041 6.145 17.565 1.00 64.19 68 ALA A C 1
ATOM 535 O O . ALA A 1 68 ? -2.590 5.373 18.349 1.00 64.19 68 ALA A O 1
ATOM 536 N N . ASN A 1 69 ? -1.166 7.065 17.985 1.00 54.59 69 ASN A N 1
ATOM 537 C CA . ASN A 1 69 ? -0.545 7.042 19.308 1.00 54.59 69 ASN A CA 1
ATOM 538 C C . ASN A 1 69 ? -1.171 8.039 20.299 1.00 54.59 69 ASN A C 1
ATOM 540 O O . ASN A 1 69 ? -0.487 8.923 20.815 1.00 54.59 69 ASN A O 1
ATOM 544 N N . LEU A 1 70 ? -2.472 7.891 20.574 1.00 48.53 70 LEU A N 1
ATOM 545 C CA . LEU A 1 70 ? -3.157 8.668 21.617 1.00 48.53 70 LEU A CA 1
ATOM 546 C C . LEU A 1 70 ? -3.604 7.857 22.842 1.00 48.53 70 LEU A C 1
ATOM 548 O O . LEU A 1 70 ? -4.091 8.478 23.769 1.00 48.53 70 LEU A O 1
ATOM 552 N N . ASP A 1 71 ? -3.369 6.537 22.914 1.00 39.25 71 ASP A N 1
ATOM 553 C CA . ASP A 1 71 ? -3.705 5.744 24.122 1.00 39.25 71 ASP A CA 1
ATOM 554 C C . ASP A 1 71 ? -2.852 4.463 24.330 1.00 39.25 71 ASP A C 1
ATOM 556 O O . ASP A 1 71 ? -3.319 3.473 24.891 1.00 39.25 71 ASP A O 1
ATOM 560 N N . GLY A 1 72 ? -1.587 4.427 23.888 1.00 35.31 72 GLY A N 1
ATOM 561 C CA . GLY A 1 72 ? -0.787 3.189 23.906 1.00 35.31 72 GLY A CA 1
ATOM 562 C C . GLY A 1 72 ? 0.655 3.326 24.391 1.00 35.31 72 GLY A C 1
ATOM 563 O O . GLY A 1 72 ? 1.582 3.231 23.594 1.00 35.31 72 GLY A O 1
ATOM 564 N N . TYR A 1 73 ? 0.876 3.471 25.699 1.00 28.98 73 TYR A N 1
ATOM 565 C CA . TYR A 1 73 ? 2.157 3.085 26.307 1.00 28.98 73 TYR A CA 1
ATOM 566 C C . TYR A 1 73 ? 2.240 1.547 26.323 1.00 28.98 73 TYR A C 1
ATOM 568 O O . TYR A 1 73 ? 1.398 0.909 26.949 1.00 28.98 73 TYR A O 1
ATOM 576 N N . TYR A 1 74 ? 3.224 0.940 25.646 1.00 40.44 74 TYR A N 1
ATOM 577 C CA . TYR A 1 74 ? 3.330 -0.526 25.533 1.00 40.44 74 TYR A CA 1
ATOM 578 C C . TYR A 1 74 ? 4.652 -1.085 26.082 1.00 40.44 74 TYR A C 1
ATOM 580 O O . TYR A 1 74 ? 5.656 -1.131 25.367 1.00 40.44 74 TYR A O 1
ATOM 588 N N . PRO A 1 75 ? 4.653 -1.602 27.321 1.00 31.00 75 PRO A N 1
ATOM 589 C CA . PRO A 1 75 ? 5.595 -2.603 27.783 1.00 31.00 75 PRO A CA 1
ATOM 590 C C . PRO A 1 75 ? 4.989 -3.994 27.518 1.00 31.00 75 PRO A C 1
ATOM 592 O O . PRO A 1 75 ? 4.100 -4.442 28.231 1.00 31.00 75 PRO A O 1
ATOM 595 N N . GLY A 1 76 ? 5.471 -4.690 26.488 1.00 28.97 76 GLY A N 1
ATOM 596 C CA . GLY A 1 76 ? 5.167 -6.108 26.261 1.00 28.97 76 GLY A CA 1
ATOM 597 C C . GLY A 1 76 ? 3.929 -6.413 25.404 1.00 28.97 76 GLY A C 1
ATOM 598 O O . GLY A 1 76 ? 2.806 -6.051 25.728 1.00 28.97 76 GLY A O 1
ATOM 599 N N . GLY A 1 77 ? 4.161 -7.162 24.321 1.00 32.34 77 GLY A N 1
ATOM 600 C CA . GLY A 1 77 ? 3.232 -8.169 23.794 1.00 32.34 77 GLY A CA 1
ATOM 601 C C . GLY A 1 77 ? 1.800 -7.732 23.472 1.00 32.34 77 GLY A C 1
ATOM 602 O O . GLY A 1 77 ? 0.860 -8.207 24.098 1.00 32.34 77 GLY A O 1
ATOM 603 N N . GLY A 1 78 ? 1.616 -6.926 22.428 1.00 26.34 78 GLY A N 1
ATOM 604 C CA . GLY A 1 78 ? 0.323 -6.750 21.767 1.00 26.34 78 GLY A CA 1
ATOM 605 C C . GLY A 1 78 ? 0.543 -6.635 20.265 1.00 26.34 78 GLY A C 1
ATOM 606 O O . GLY A 1 78 ? 1.260 -5.741 19.826 1.00 26.34 78 GLY A O 1
ATOM 607 N N . ASN A 1 79 ? -0.015 -7.559 19.480 1.00 34.38 79 ASN A N 1
ATOM 608 C CA . ASN A 1 79 ? 0.100 -7.559 18.020 1.00 34.38 79 ASN A CA 1
ATOM 609 C C . ASN A 1 79 ? -0.574 -6.309 17.426 1.00 34.38 79 ASN A C 1
ATOM 611 O O . ASN A 1 79 ? -1.755 -6.330 17.082 1.00 34.38 79 ASN A O 1
ATOM 615 N N . PHE A 1 80 ? 0.199 -5.239 17.240 1.00 36.53 80 PHE A N 1
ATOM 616 C CA . PHE A 1 80 ? -0.008 -4.332 16.119 1.00 36.53 80 PHE A CA 1
ATOM 617 C C . PHE A 1 80 ? 0.323 -5.124 14.858 1.00 36.53 80 PHE A C 1
ATOM 619 O O . PHE A 1 80 ? 1.487 -5.291 14.500 1.00 36.53 80 PHE A O 1
ATOM 626 N N . GLY A 1 81 ? -0.705 -5.665 14.210 1.00 34.22 81 GLY A N 1
ATOM 627 C CA . GLY A 1 81 ? -0.579 -6.252 12.883 1.00 34.22 81 GLY A CA 1
ATOM 628 C C . GLY A 1 81 ? -0.333 -5.162 11.845 1.00 34.22 81 GLY A C 1
ATOM 629 O O . GLY A 1 81 ? -1.204 -4.892 11.027 1.00 34.22 81 GLY A O 1
ATOM 630 N N . LEU A 1 82 ? 0.841 -4.527 11.869 1.00 38.09 82 LEU A N 1
ATOM 631 C CA . LEU A 1 82 ? 1.415 -3.964 10.653 1.00 38.09 82 LEU A CA 1
ATOM 632 C C . LEU A 1 82 ? 1.892 -5.161 9.829 1.00 38.09 82 LEU A C 1
ATOM 634 O O . LEU A 1 82 ? 3.063 -5.536 9.870 1.00 38.09 82 LEU A O 1
ATOM 638 N N . ASP A 1 83 ? 0.952 -5.824 9.156 1.00 34.78 83 ASP A N 1
ATOM 639 C CA . ASP A 1 83 ? 1.267 -6.910 8.235 1.00 34.78 83 ASP A CA 1
ATOM 640 C C . ASP A 1 83 ? 1.873 -6.283 6.973 1.00 34.78 83 ASP A C 1
ATOM 642 O O . ASP A 1 83 ? 1.206 -6.046 5.967 1.00 34.78 83 ASP A O 1
ATOM 646 N N . PHE A 1 84 ? 3.159 -5.931 7.048 1.00 36.16 84 PHE A N 1
ATOM 647 C CA . PHE A 1 84 ? 3.951 -5.575 5.879 1.00 36.16 84 PHE A CA 1
ATOM 648 C C . PHE A 1 84 ? 4.197 -6.850 5.069 1.00 36.16 84 PHE A C 1
ATOM 650 O O . PHE A 1 84 ? 5.291 -7.418 5.072 1.00 36.16 84 PHE A O 1
ATOM 657 N N . ARG A 1 85 ? 3.184 -7.305 4.328 1.00 32.97 85 ARG A N 1
ATOM 658 C CA . ARG A 1 85 ? 3.412 -8.228 3.217 1.00 32.97 85 ARG A CA 1
ATOM 659 C C . ARG A 1 85 ? 4.080 -7.457 2.089 1.00 32.97 85 ARG A C 1
ATOM 661 O O . ARG A 1 85 ? 3.434 -6.961 1.172 1.00 32.97 85 ARG A O 1
ATOM 668 N N . LEU A 1 86 ? 5.408 -7.395 2.144 1.00 35.16 86 LEU A N 1
ATOM 669 C CA . LEU A 1 86 ? 6.220 -7.222 0.947 1.00 35.16 86 LEU A CA 1
ATOM 670 C C . LEU A 1 86 ? 5.876 -8.387 0.015 1.00 35.16 86 LEU A C 1
ATOM 672 O O . LEU A 1 86 ? 6.338 -9.510 0.222 1.00 35.16 86 LEU A O 1
ATOM 676 N N . LEU A 1 87 ? 5.045 -8.125 -0.995 1.00 35.28 87 LEU A N 1
ATOM 677 C CA . LEU A 1 87 ? 4.802 -9.031 -2.115 1.00 35.28 87 LEU A CA 1
ATOM 678 C C . LEU A 1 87 ? 6.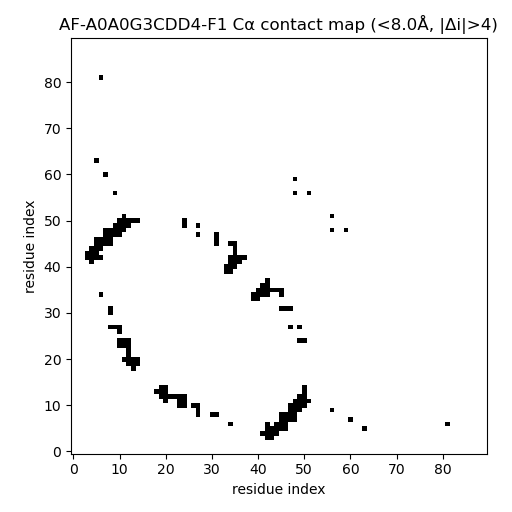087 -9.131 -2.954 1.00 35.28 87 LEU A C 1
ATOM 680 O O . LEU A 1 87 ? 6.179 -8.648 -4.077 1.00 35.28 87 LEU A O 1
ATOM 684 N N . ARG A 1 88 ? 7.119 -9.766 -2.391 1.00 26.08 88 ARG A N 1
ATOM 685 C CA . ARG A 1 88 ? 8.242 -10.307 -3.149 1.00 26.08 88 ARG A CA 1
ATOM 686 C C . ARG A 1 88 ? 7.724 -11.571 -3.823 1.00 26.08 88 ARG A C 1
ATOM 688 O O . ARG A 1 88 ? 7.716 -12.641 -3.219 1.00 26.08 88 ARG A O 1
ATOM 695 N N . LYS A 1 89 ? 7.251 -11.449 -5.062 1.00 29.42 89 LYS A N 1
ATOM 696 C CA . LYS A 1 89 ? 7.246 -12.610 -5.952 1.00 29.42 89 LYS A CA 1
ATOM 697 C C . LYS A 1 89 ? 8.692 -12.876 -6.380 1.00 29.42 89 LYS A C 1
ATOM 699 O O . LYS A 1 89 ? 9.414 -11.943 -6.728 1.00 29.42 89 LYS A O 1
ATOM 704 N N . LEU A 1 90 ? 9.065 -14.142 -6.205 1.00 31.20 90 LEU A N 1
ATOM 705 C CA . LEU A 1 90 ? 10.308 -14.809 -6.594 1.00 31.20 90 LEU A CA 1
ATOM 706 C C . LEU A 1 90 ? 10.701 -14.520 -8.045 1.00 31.20 90 LEU A C 1
ATOM 708 O O . LEU A 1 90 ? 9.775 -14.433 -8.884 1.00 31.20 90 LEU A O 1
#

Sequence (90 aa):
MTGKRVGFVIGNNYPNSNKELRFAVADVLAMKEVLLNKDICGFDEVEESIDDTFVDARIKIEKILKNANLDGYYPGGGNFGLDFRLLRKL

Secondary structure (DSSP, 8-state):
-PPP-EEEEEE---TTSTT--SSHHHHHHHHHHHHH-TTTT--SEEEEEES--HHHHHHHHHHHHHHH-SS----S--------------

Organism: NCBI:txid796385

Mean predicted aligned error: 10.16 Å